Protein AF-A0A645GQC1-F1 (afdb_monomer_lite)

Structure (mmCIF, N/CA/C/O backbone):
data_AF-A0A645GQC1-F1
#
_entry.id   AF-A0A645GQC1-F1
#
loop_
_atom_site.group_PDB
_atom_site.id
_atom_site.type_symbol
_atom_site.label_atom_id
_atom_site.label_alt_id
_atom_site.label_comp_id
_atom_site.label_asym_id
_atom_site.label_entity_id
_atom_site.label_seq_id
_atom_site.pdbx_PDB_ins_code
_atom_site.Cartn_x
_atom_site.Cartn_y
_atom_site.Cartn_z
_atom_site.occupancy
_atom_site.B_iso_or_equiv
_atom_site.auth_seq_id
_atom_site.auth_comp_id
_atom_site.auth_asym_id
_atom_site.auth_atom_id
_atom_site.pdbx_PDB_model_num
ATOM 1 N N . MET A 1 1 ? 7.775 -20.856 -5.029 1.00 42.12 1 MET A N 1
ATOM 2 C CA . MET A 1 1 ? 8.587 -20.726 -3.800 1.00 42.12 1 MET A CA 1
ATOM 3 C C . MET A 1 1 ? 7.587 -20.606 -2.648 1.00 42.12 1 MET A C 1
ATOM 5 O O . MET A 1 1 ? 6.506 -21.173 -2.801 1.00 42.12 1 MET A O 1
ATOM 9 N N . ALA A 1 2 ? 7.884 -19.938 -1.532 1.00 45.09 2 ALA A N 1
ATOM 10 C CA . ALA A 1 2 ? 6.847 -19.067 -0.976 1.00 45.09 2 ALA A CA 1
ATOM 11 C C . ALA A 1 2 ? 6.805 -17.830 -1.886 1.00 45.09 2 ALA A C 1
ATOM 13 O O . ALA A 1 2 ? 7.863 -17.428 -2.369 1.00 45.09 2 ALA A O 1
ATOM 14 N N . ASN A 1 3 ? 5.614 -17.321 -2.177 1.00 62.88 3 ASN A N 1
ATOM 15 C CA . ASN A 1 3 ? 5.448 -16.011 -2.795 1.00 62.88 3 ASN A CA 1
ATOM 16 C C . ASN A 1 3 ? 5.068 -15.090 -1.630 1.00 62.88 3 ASN A C 1
ATOM 18 O O . ASN A 1 3 ? 4.099 -15.382 -0.915 1.00 62.88 3 ASN A O 1
ATOM 22 N N . ASP A 1 4 ? 5.850 -14.045 -1.388 1.00 83.50 4 ASP A N 1
ATOM 23 C CA . ASP A 1 4 ? 5.697 -13.167 -0.225 1.00 83.50 4 ASP A CA 1
ATOM 24 C C . ASP A 1 4 ? 4.357 -12.414 -0.290 1.00 83.50 4 ASP A C 1
ATOM 26 O O . ASP A 1 4 ? 3.677 -12.232 0.728 1.00 83.50 4 ASP A O 1
ATOM 30 N N . LEU A 1 5 ? 3.901 -12.089 -1.507 1.00 93.81 5 LEU A N 1
ATOM 31 C CA . LEU A 1 5 ? 2.576 -11.521 -1.744 1.00 93.81 5 LEU A CA 1
ATOM 32 C C . LEU A 1 5 ? 1.445 -12.501 -1.386 1.00 93.81 5 LEU A C 1
ATOM 34 O O . LEU A 1 5 ? 0.500 -12.112 -0.696 1.00 93.81 5 LEU A O 1
ATOM 3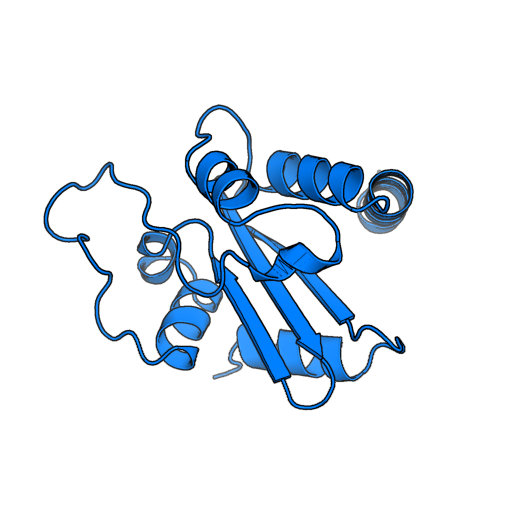8 N N . ASP A 1 6 ? 1.523 -13.773 -1.799 1.00 93.44 6 ASP A N 1
ATOM 39 C CA . ASP A 1 6 ? 0.499 -14.770 -1.442 1.00 93.44 6 ASP A CA 1
ATOM 40 C C . ASP A 1 6 ? 0.448 -14.998 0.071 1.00 93.44 6 ASP A C 1
ATOM 42 O O . ASP A 1 6 ? -0.642 -15.141 0.634 1.00 93.44 6 ASP A O 1
ATOM 46 N N . GLU A 1 7 ? 1.595 -15.052 0.755 1.00 92.50 7 GLU A N 1
ATOM 47 C CA . GLU A 1 7 ? 1.615 -15.227 2.207 1.00 92.50 7 GLU A CA 1
ATOM 48 C C . GLU A 1 7 ? 0.991 -14.019 2.920 1.00 92.50 7 GLU A C 1
ATOM 50 O O . GLU A 1 7 ? 0.114 -14.202 3.773 1.00 92.50 7 GLU A O 1
ATOM 55 N N . MET A 1 8 ? 1.337 -12.794 2.514 1.00 93.50 8 MET A N 1
ATOM 56 C CA . MET A 1 8 ? 0.705 -11.577 3.024 1.00 93.50 8 MET A CA 1
ATOM 57 C C . MET A 1 8 ? -0.807 -11.561 2.770 1.00 93.50 8 MET A C 1
ATOM 59 O O . MET A 1 8 ? -1.581 -11.363 3.710 1.00 93.50 8 MET A O 1
ATOM 63 N N . ILE A 1 9 ? -1.262 -11.814 1.539 1.00 95.25 9 ILE A N 1
ATOM 64 C CA . ILE A 1 9 ? -2.693 -11.873 1.209 1.00 95.25 9 ILE A CA 1
ATOM 65 C C . ILE A 1 9 ? -3.391 -12.914 2.096 1.00 95.25 9 ILE A C 1
ATOM 67 O O . ILE A 1 9 ? -4.476 -12.663 2.626 1.00 95.25 9 ILE A O 1
ATOM 71 N N . ASN A 1 10 ? -2.780 -14.084 2.297 1.00 93.81 10 ASN 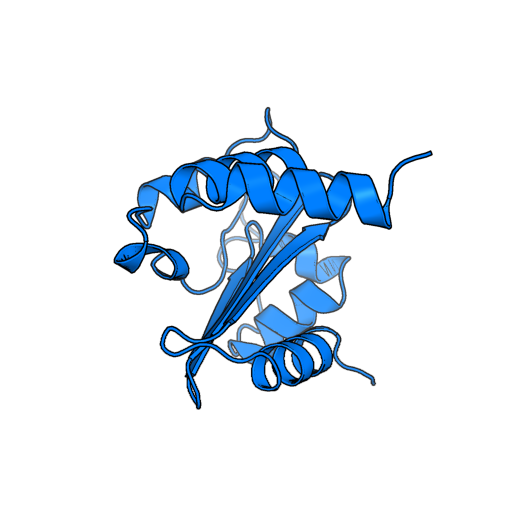A N 1
ATOM 72 C CA . ASN A 1 10 ? -3.345 -15.146 3.126 1.00 93.81 10 ASN A CA 1
ATOM 73 C C . ASN A 1 10 ? -3.294 -14.853 4.635 1.00 93.81 10 ASN A C 1
ATOM 75 O O . ASN A 1 10 ? -4.088 -15.449 5.368 1.00 93.81 10 ASN A O 1
ATOM 79 N N . HIS A 1 11 ? -2.446 -13.934 5.100 1.00 93.75 11 HIS A N 1
ATOM 80 C CA . HIS A 1 11 ? -2.523 -13.357 6.443 1.00 93.75 11 HIS A CA 1
ATOM 81 C C . HIS A 1 11 ? -3.637 -12.309 6.549 1.00 93.75 11 HIS A C 1
ATOM 83 O O . HIS A 1 11 ? -4.494 -12.435 7.425 1.00 93.75 11 HIS A O 1
ATOM 89 N N . LEU A 1 12 ? -3.718 -11.355 5.617 1.00 95.06 12 LEU A N 1
ATOM 90 C CA . LEU A 1 12 ? -4.769 -10.330 5.584 1.00 95.06 12 LEU A CA 1
ATOM 91 C C . LEU A 1 12 ? -6.180 -10.943 5.500 1.00 95.06 12 LEU A C 1
ATOM 93 O O . LEU A 1 12 ? -7.080 -10.505 6.213 1.00 95.06 12 LEU A O 1
ATOM 97 N N . ARG A 1 13 ? -6.364 -12.033 4.736 1.00 93.25 13 ARG A N 1
ATOM 98 C CA . ARG A 1 13 ? -7.616 -12.827 4.677 1.00 93.25 13 ARG A CA 1
ATOM 99 C C . ARG A 1 13 ? -8.088 -13.389 6.028 1.00 93.25 13 ARG A C 1
ATOM 101 O O . ARG A 1 13 ? -9.242 -13.802 6.124 1.00 93.25 13 ARG A O 1
ATOM 108 N N . ARG A 1 14 ? -7.220 -13.473 7.045 1.00 92.12 14 ARG A N 1
ATOM 109 C CA . ARG A 1 14 ? -7.542 -14.016 8.382 1.00 92.12 14 ARG A CA 1
ATOM 110 C C . ARG A 1 14 ? -7.917 -12.931 9.395 1.00 92.12 14 ARG A C 1
ATOM 112 O O . ARG A 1 14 ? -8.423 -13.272 10.463 1.00 92.12 14 ARG A O 1
ATOM 119 N N . LEU A 1 15 ? -7.664 -11.657 9.091 1.00 91.50 15 LEU A N 1
ATOM 120 C CA . LEU A 1 15 ? -7.955 -10.545 9.994 1.00 91.50 15 LEU A CA 1
ATOM 121 C C . LEU A 1 15 ? -9.453 -10.173 9.940 1.00 91.50 15 LEU A C 1
ATOM 123 O O . LEU A 1 15 ? -10.035 -10.124 8.855 1.00 91.50 15 LEU A O 1
ATOM 127 N N . PRO A 1 16 ? -10.108 -9.914 11.087 1.00 80.75 16 PRO A N 1
ATOM 128 C CA . PRO A 1 16 ? -11.523 -9.555 11.119 1.00 80.75 16 PRO A CA 1
ATOM 129 C C . PRO A 1 16 ? -11.745 -8.075 10.766 1.00 80.75 16 PRO A C 1
ATOM 131 O O . PRO A 1 16 ? -11.216 -7.190 11.433 1.00 80.75 16 PRO A O 1
ATOM 134 N N . GLY A 1 17 ? -12.603 -7.795 9.781 1.00 77.44 17 GLY A N 1
ATOM 135 C CA . GLY A 1 17 ? -13.032 -6.430 9.458 1.00 77.44 17 GLY A CA 1
ATOM 136 C C . GLY A 1 17 ? -14.119 -6.380 8.382 1.00 77.44 17 GLY A C 1
ATOM 137 O O . GLY A 1 17 ? -14.003 -7.036 7.350 1.00 77.44 17 GLY A O 1
ATOM 138 N N . GLU A 1 18 ? -15.178 -5.590 8.594 1.00 74.88 18 GLU A N 1
ATOM 139 C CA . GLU A 1 18 ? -16.267 -5.434 7.606 1.00 74.88 18 GLU A CA 1
ATOM 140 C C . GLU A 1 18 ? -15.816 -4.673 6.346 1.00 74.88 18 GLU A C 1
ATOM 142 O O . GLU A 1 18 ? -16.313 -4.933 5.253 1.00 74.88 18 GLU A O 1
ATOM 147 N N . ALA A 1 19 ? -14.826 -3.782 6.477 1.00 80.31 19 ALA A N 1
ATOM 148 C CA . ALA A 1 19 ? -14.189 -3.068 5.366 1.00 80.31 19 ALA A CA 1
ATOM 149 C C . ALA A 1 19 ? -13.027 -3.852 4.708 1.00 80.31 19 ALA A C 1
ATOM 151 O O . ALA A 1 19 ? -12.327 -3.309 3.847 1.00 80.31 19 ALA A O 1
ATOM 152 N N . GLY A 1 20 ? -12.818 -5.111 5.111 1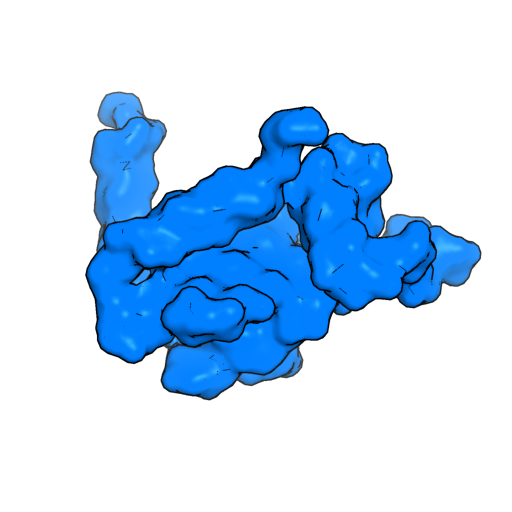.00 89.56 20 GLY A N 1
ATOM 153 C CA . GLY A 1 20 ? -11.631 -5.896 4.780 1.00 89.56 20 GLY A CA 1
ATOM 15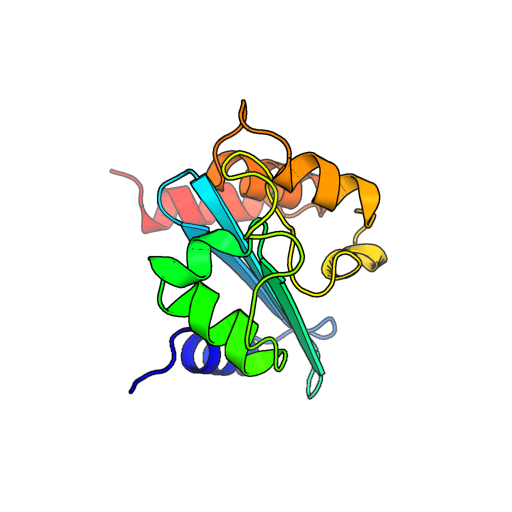4 C C . GLY A 1 20 ? -10.438 -5.600 5.694 1.00 89.56 20 GLY A C 1
ATOM 155 O O . GLY A 1 20 ? -10.592 -5.017 6.767 1.00 89.56 20 GLY A O 1
ATOM 156 N N . ALA A 1 21 ? -9.251 -6.003 5.245 1.00 94.31 21 ALA A N 1
ATOM 157 C CA . ALA A 1 21 ? -7.970 -5.776 5.912 1.00 94.31 21 ALA A CA 1
ATOM 158 C C . ALA A 1 21 ? -6.955 -5.134 4.951 1.00 94.31 21 ALA A C 1
ATOM 160 O O . ALA A 1 21 ? -7.121 -5.202 3.731 1.00 94.31 21 ALA A O 1
ATOM 161 N N . MET A 1 22 ? -5.906 -4.520 5.498 1.00 93.88 22 MET A N 1
ATOM 162 C CA . MET A 1 22 ? -4.857 -3.833 4.743 1.00 93.88 22 MET A CA 1
ATOM 163 C C . MET A 1 22 ? -3.487 -4.134 5.351 1.00 93.88 22 MET A C 1
ATOM 165 O O . MET A 1 22 ? -3.352 -4.147 6.573 1.00 93.88 22 MET A O 1
ATOM 169 N N . GLY A 1 23 ? -2.500 -4.376 4.495 1.00 94.62 23 GLY A N 1
ATOM 170 C CA . GLY A 1 23 ? -1.079 -4.368 4.815 1.00 94.62 23 GLY A CA 1
ATOM 171 C C . GLY A 1 23 ? -0.410 -3.162 4.159 1.00 94.62 23 GLY A C 1
ATOM 172 O O . GLY A 1 23 ? -0.812 -2.742 3.073 1.00 94.62 23 GLY A O 1
ATOM 173 N N . MET A 1 24 ? 0.594 -2.621 4.836 1.00 95.50 24 MET A N 1
ATOM 174 C CA . MET A 1 24 ? 1.473 -1.547 4.379 1.00 95.50 24 MET A CA 1
ATOM 175 C C . MET A 1 24 ? 2.907 -2.004 4.658 1.00 95.50 24 MET A C 1
ATOM 177 O O . MET A 1 24 ? 3.161 -2.507 5.754 1.00 95.50 24 MET A O 1
ATOM 181 N N . LEU A 1 25 ? 3.816 -1.877 3.692 1.00 95.56 25 LEU A N 1
ATOM 182 C CA . LEU A 1 25 ? 5.204 -2.339 3.815 1.00 95.56 25 LEU A CA 1
ATOM 183 C C . LEU A 1 25 ? 6.151 -1.293 3.238 1.00 95.56 25 LEU A C 1
ATOM 185 O O . LEU A 1 25 ? 5.977 -0.897 2.089 1.00 95.56 25 LEU A O 1
ATOM 189 N N . SER A 1 26 ? 7.147 -0.886 4.023 1.00 95.56 26 SER A N 1
ATOM 190 C CA . SER A 1 26 ? 8.331 -0.181 3.529 1.00 95.56 26 SER A CA 1
ATOM 191 C C . SER A 1 26 ? 9.389 -1.216 3.147 1.00 95.56 26 SER A C 1
ATOM 193 O O . SER A 1 26 ? 9.592 -2.202 3.862 1.00 95.56 26 SER A O 1
ATOM 195 N N . LEU A 1 27 ? 10.047 -0.991 2.016 1.00 94.06 27 LEU A N 1
ATOM 196 C CA . LEU A 1 27 ? 11.202 -1.727 1.530 1.00 94.06 27 LEU A CA 1
ATOM 197 C C . LEU A 1 27 ? 12.386 -0.754 1.552 1.00 94.06 27 LEU A C 1
ATOM 199 O O . LEU A 1 27 ? 12.351 0.267 0.866 1.00 94.06 27 LEU A O 1
ATOM 203 N N . VAL A 1 28 ? 13.394 -1.065 2.379 1.00 92.50 28 VAL A N 1
ATOM 204 C CA . VAL A 1 28 ? 14.681 -0.339 2.508 1.00 92.50 28 VAL A CA 1
ATOM 205 C C . VAL A 1 28 ? 14.590 1.194 2.580 1.00 92.50 28 VAL A C 1
ATOM 207 O O . VAL A 1 28 ? 15.485 1.879 2.114 1.00 92.50 28 VAL A O 1
ATOM 210 N N . GLU A 1 29 ? 13.534 1.743 3.192 1.00 94.69 29 GLU A N 1
ATOM 211 C CA . GLU A 1 29 ? 13.315 3.201 3.312 1.00 94.69 29 GLU A CA 1
ATOM 212 C C . GLU A 1 29 ? 13.089 3.915 1.950 1.00 94.69 29 GLU A C 1
ATOM 214 O O . GLU A 1 29 ? 12.833 5.114 1.929 1.00 94.69 29 GLU A O 1
ATOM 219 N N . GLU A 1 30 ? 13.040 3.177 0.829 1.00 93.44 30 GLU A N 1
ATOM 220 C CA . GLU A 1 30 ? 12.956 3.699 -0.551 1.00 93.44 30 GLU A CA 1
ATOM 221 C C . GLU A 1 30 ? 11.593 3.435 -1.220 1.00 93.44 30 GLU A C 1
ATOM 223 O O . GLU A 1 30 ? 10.979 4.349 -1.759 1.00 93.44 30 GLU A O 1
ATOM 228 N N . VAL A 1 31 ? 11.055 2.209 -1.138 1.00 95.25 31 VAL A N 1
ATOM 229 C CA . VAL A 1 31 ? 9.834 1.802 -1.876 1.00 95.25 31 VAL A CA 1
ATOM 230 C C . VAL A 1 31 ? 8.728 1.368 -0.916 1.00 95.25 31 VAL A C 1
ATOM 232 O O . VAL A 1 31 ? 9.001 0.645 0.040 1.00 95.25 31 VAL A O 1
ATOM 235 N N . PHE A 1 32 ? 7.467 1.754 -1.156 1.00 97.56 32 PHE A N 1
ATOM 236 C CA . PHE A 1 32 ? 6.325 1.267 -0.368 1.00 97.56 32 PHE A CA 1
ATOM 237 C C . PHE A 1 32 ? 5.325 0.423 -1.164 1.00 97.56 32 PHE A C 1
ATOM 239 O O . PHE A 1 32 ? 5.075 0.618 -2.352 1.00 97.56 32 PHE A O 1
ATOM 246 N N . VAL A 1 33 ? 4.700 -0.513 -0.452 1.00 98.06 33 VAL A N 1
ATOM 247 C CA . VAL A 1 33 ? 3.638 -1.393 -0.946 1.00 98.06 33 VAL A CA 1
ATOM 248 C C . VAL A 1 33 ? 2.400 -1.249 -0.063 1.00 98.06 33 VAL A C 1
ATOM 250 O O . VAL A 1 33 ? 2.492 -1.236 1.166 1.00 98.06 33 VAL A O 1
ATOM 253 N N . ILE A 1 34 ? 1.221 -1.209 -0.686 1.00 98.00 34 ILE A N 1
ATOM 254 C CA . ILE A 1 34 ? -0.084 -1.289 -0.021 1.00 98.00 34 ILE A CA 1
ATOM 255 C C . ILE A 1 34 ? -0.852 -2.468 -0.613 1.00 98.00 34 ILE A C 1
ATOM 257 O O . ILE A 1 34 ? -1.087 -2.521 -1.818 1.00 98.00 34 ILE A O 1
ATOM 261 N N . VAL A 1 35 ? -1.304 -3.400 0.227 1.00 97.75 35 VAL A N 1
ATOM 262 C CA . VAL A 1 35 ? -2.151 -4.524 -0.204 1.00 97.75 35 VAL A CA 1
ATOM 263 C C . VAL A 1 35 ? -3.426 -4.556 0.615 1.00 97.75 35 VAL A C 1
ATOM 265 O O . VAL A 1 35 ? -3.392 -4.581 1.844 1.00 97.75 35 VAL A O 1
ATOM 268 N N . ARG A 1 36 ? -4.578 -4.572 -0.057 1.00 96.19 36 ARG A N 1
ATOM 269 C CA . ARG A 1 36 ? -5.895 -4.494 0.583 1.00 96.19 36 ARG A CA 1
ATOM 270 C C . ARG A 1 36 ? -6.776 -5.659 0.164 1.00 96.19 36 ARG A C 1
ATOM 272 O O . ARG A 1 36 ? -7.003 -5.890 -1.020 1.00 96.19 36 ARG A O 1
ATOM 279 N N . VAL A 1 37 ? -7.311 -6.381 1.145 1.00 96.69 37 VAL A N 1
ATOM 280 C CA . VAL A 1 37 ? -8.114 -7.589 0.926 1.00 96.69 37 VAL A CA 1
ATOM 281 C C . VAL A 1 37 ? -9.546 -7.370 1.403 1.00 96.69 37 VAL A C 1
ATOM 283 O O . VAL A 1 37 ? -9.810 -7.212 2.594 1.00 96.69 37 VAL A O 1
ATOM 286 N N . ARG A 1 38 ? -10.486 -7.392 0.456 1.00 92.56 38 ARG A N 1
ATOM 287 C CA . ARG A 1 38 ? -11.926 -7.147 0.625 1.00 92.56 38 ARG A CA 1
ATOM 288 C C . ARG A 1 38 ? -12.711 -8.419 0.275 1.00 92.56 38 ARG A C 1
ATOM 290 O O . ARG A 1 38 ? -13.315 -8.546 -0.791 1.00 92.56 38 ARG A O 1
ATOM 297 N N . GLY A 1 39 ? -12.668 -9.402 1.176 1.00 88.00 39 GLY A N 1
ATOM 298 C CA . GLY A 1 39 ? -13.290 -10.717 0.983 1.00 88.00 39 GLY A CA 1
ATOM 299 C C . GLY A 1 39 ? -12.590 -11.524 -0.114 1.00 88.00 39 GLY A C 1
ATOM 300 O O . GLY A 1 39 ? -11.547 -12.123 0.131 1.00 88.00 39 GLY A O 1
ATOM 301 N N . ALA A 1 40 ? -13.171 -11.545 -1.316 1.00 89.12 40 ALA A N 1
ATOM 302 C CA . ALA A 1 40 ? -12.562 -12.166 -2.496 1.00 89.12 40 ALA A CA 1
ATOM 303 C C . ALA A 1 40 ? -11.690 -11.195 -3.315 1.00 89.12 40 ALA A C 1
ATOM 305 O O . ALA A 1 40 ? -10.838 -11.648 -4.074 1.00 89.12 40 ALA A O 1
ATOM 306 N N . ILE A 1 41 ? -11.901 -9.882 -3.172 1.00 93.62 41 ILE A N 1
ATOM 307 C CA . ILE A 1 41 ? -11.147 -8.852 -3.894 1.00 93.62 41 ILE A CA 1
ATOM 308 C C . ILE A 1 41 ? -9.789 -8.660 -3.211 1.00 93.62 41 ILE A C 1
ATOM 310 O O . ILE A 1 41 ? -9.725 -8.554 -1.985 1.00 93.62 41 ILE A O 1
ATOM 314 N N . VAL A 1 42 ? -8.724 -8.578 -4.005 1.00 96.62 42 VAL A N 1
ATOM 315 C CA . VAL A 1 42 ? -7.387 -8.159 -3.571 1.00 96.62 42 VAL A CA 1
ATOM 316 C C . VAL A 1 42 ? -6.940 -7.020 -4.482 1.00 96.62 42 VAL A C 1
ATOM 318 O O . VAL A 1 42 ? -6.917 -7.182 -5.701 1.00 96.62 42 VAL A O 1
ATOM 321 N N . GLN A 1 43 ? -6.616 -5.881 -3.880 1.00 97.69 43 GLN A N 1
ATOM 322 C CA . GLN A 1 43 ? -6.037 -4.707 -4.532 1.00 97.69 43 GLN A CA 1
ATOM 323 C C . GLN A 1 43 ? -4.588 -4.569 -4.062 1.00 97.69 43 GLN A C 1
ATOM 325 O O . GLN A 1 43 ? -4.291 -4.866 -2.900 1.00 97.69 43 GLN A O 1
ATOM 330 N N . VAL A 1 44 ? -3.709 -4.122 -4.953 1.00 98.25 44 VAL A N 1
ATOM 331 C CA . VAL A 1 44 ? -2.286 -3.893 -4.683 1.00 98.25 44 VAL A CA 1
ATOM 332 C C . VAL A 1 44 ? -1.880 -2.543 -5.268 1.00 98.25 44 VAL A C 1
ATOM 334 O O . VAL A 1 44 ? -2.371 -2.164 -6.330 1.00 98.25 44 VAL A O 1
ATOM 337 N N . PHE A 1 45 ? -0.993 -1.840 -4.578 1.00 98.44 45 PHE A N 1
ATOM 338 C CA . PHE A 1 45 ? -0.268 -0.674 -5.070 1.00 98.44 45 PHE A CA 1
ATOM 339 C C . PHE A 1 45 ? 1.197 -0.827 -4.659 1.00 98.44 45 PHE A C 1
ATOM 341 O O . PHE A 1 45 ? 1.483 -1.214 -3.523 1.00 98.44 45 PHE A O 1
ATOM 348 N N . LEU A 1 46 ? 2.100 -0.539 -5.584 1.00 97.88 46 LEU A N 1
ATOM 349 C CA . LEU A 1 46 ? 3.549 -0.543 -5.436 1.00 97.88 46 LEU A CA 1
ATOM 350 C C . LEU A 1 46 ? 4.027 0.835 -5.905 1.00 97.88 46 LEU A C 1
ATOM 352 O O . LEU A 1 46 ? 3.683 1.234 -7.016 1.00 97.88 46 LEU A O 1
ATOM 356 N N . SER A 1 47 ? 4.758 1.569 -5.060 1.00 97.31 47 SER A N 1
ATOM 357 C CA . SER A 1 47 ? 5.140 2.957 -5.358 1.00 97.31 47 SER A CA 1
ATOM 358 C C . SER A 1 47 ? 6.052 3.072 -6.577 1.00 97.31 47 SER A C 1
ATOM 360 O O . SER A 1 47 ? 5.933 4.038 -7.316 1.00 97.31 47 SER A O 1
ATOM 362 N N . ASP A 1 48 ? 6.899 2.071 -6.818 1.00 95.31 48 ASP A N 1
ATOM 363 C CA . ASP A 1 48 ? 7.755 2.007 -7.998 1.00 95.31 48 ASP A CA 1
ATOM 364 C C . ASP A 1 48 ? 7.891 0.570 -8.525 1.00 95.31 48 ASP A C 1
ATOM 366 O O . ASP A 1 48 ? 8.242 -0.355 -7.786 1.00 95.31 48 ASP A O 1
ATOM 370 N N . GLY A 1 49 ? 7.613 0.382 -9.814 1.00 94.50 49 GLY A N 1
ATOM 371 C CA . GLY A 1 49 ? 7.774 -0.874 -10.534 1.00 94.50 49 GLY A CA 1
ATOM 372 C C . GLY A 1 49 ? 9.225 -1.346 -10.641 1.00 94.50 49 GLY A C 1
ATOM 373 O O . GLY A 1 49 ? 9.440 -2.561 -10.631 1.00 94.50 49 GLY A O 1
ATOM 374 N N . ALA A 1 50 ? 10.211 -0.437 -10.681 1.00 91.88 50 ALA A N 1
ATOM 375 C CA . ALA A 1 50 ? 11.634 -0.794 -10.805 1.00 91.88 50 ALA A CA 1
ATOM 376 C C . ALA A 1 50 ? 12.116 -1.697 -9.655 1.00 91.88 50 ALA A C 1
ATOM 378 O O . ALA A 1 50 ? 12.928 -2.605 -9.852 1.00 91.88 50 ALA A O 1
ATOM 379 N N . ALA A 1 51 ? 11.502 -1.556 -8.476 1.00 92.81 51 ALA A N 1
ATOM 380 C CA . ALA A 1 51 ? 11.716 -2.407 -7.309 1.00 92.81 51 ALA A CA 1
ATOM 381 C C . ALA A 1 51 ? 11.595 -3.918 -7.594 1.00 92.81 51 ALA A C 1
ATOM 383 O O . ALA A 1 51 ? 12.158 -4.728 -6.858 1.00 92.81 51 ALA A O 1
ATOM 384 N N . ALA A 1 52 ? 10.872 -4.326 -8.642 1.00 93.44 52 ALA A N 1
ATOM 385 C CA . ALA A 1 52 ? 10.701 -5.725 -9.024 1.00 93.44 52 ALA A CA 1
ATOM 386 C C . ALA A 1 52 ? 11.995 -6.422 -9.488 1.00 93.44 52 ALA A C 1
ATOM 388 O O . ALA A 1 52 ? 12.031 -7.658 -9.528 1.00 93.44 52 ALA A O 1
ATOM 389 N N . ASP A 1 53 ? 13.041 -5.681 -9.862 1.00 91.12 53 ASP A N 1
ATOM 390 C CA . ASP A 1 53 ? 14.352 -6.241 -10.229 1.00 91.12 53 ASP A CA 1
ATOM 391 C C . ASP A 1 53 ? 15.172 -6.680 -8.999 1.00 91.12 53 ASP A C 1
ATOM 393 O O . ASP A 1 53 ? 15.959 -7.626 -9.094 1.00 91.12 53 ASP A O 1
ATOM 397 N N . GLU A 1 54 ? 14.929 -6.080 -7.827 1.00 90.69 54 GLU A N 1
ATOM 398 C CA . GLU A 1 54 ? 15.644 -6.384 -6.576 1.00 90.69 54 GLU A CA 1
ATOM 399 C C . GLU A 1 54 ? 14.783 -7.104 -5.522 1.00 90.69 54 GLU A C 1
ATOM 401 O O . GLU A 1 54 ? 15.278 -7.980 -4.805 1.00 90.69 54 GLU A O 1
ATOM 406 N N . TRP A 1 55 ? 13.487 -6.788 -5.436 1.00 93.00 55 TRP A N 1
ATOM 407 C CA . TRP A 1 55 ? 12.608 -7.205 -4.341 1.00 93.00 55 TRP A CA 1
ATOM 408 C C . TRP A 1 55 ? 11.594 -8.274 -4.785 1.00 93.00 55 TRP A C 1
ATOM 410 O O . TRP A 1 55 ? 10.683 -7.974 -5.563 1.00 93.00 55 TRP A O 1
ATOM 420 N N . PRO A 1 56 ? 11.663 -9.517 -4.255 1.00 92.56 56 PRO A N 1
ATOM 421 C CA . PRO A 1 56 ? 10.764 -10.607 -4.651 1.00 92.56 56 PRO A CA 1
ATOM 422 C C . PRO A 1 56 ? 9.276 -10.273 -4.517 1.00 92.56 56 PRO A C 1
ATOM 424 O O . PRO A 1 56 ? 8.493 -10.606 -5.399 1.00 92.56 56 PRO A O 1
ATOM 427 N N . ILE A 1 57 ? 8.891 -9.544 -3.465 1.00 93.56 57 ILE A N 1
ATOM 428 C CA . ILE A 1 57 ? 7.507 -9.103 -3.248 1.00 93.56 57 ILE A CA 1
ATOM 429 C C . ILE A 1 57 ? 7.018 -8.093 -4.301 1.00 93.56 57 ILE A C 1
ATOM 431 O O . ILE A 1 57 ? 5.833 -8.081 -4.624 1.00 93.56 57 ILE A O 1
ATOM 435 N N . ALA A 1 58 ? 7.908 -7.271 -4.867 1.00 94.88 58 ALA A N 1
ATOM 436 C CA . ALA A 1 58 ? 7.568 -6.368 -5.964 1.00 94.88 58 ALA A CA 1
ATOM 437 C C . ALA A 1 58 ? 7.433 -7.144 -7.286 1.00 94.88 58 ALA A C 1
ATOM 439 O O . ALA A 1 58 ? 6.485 -6.910 -8.034 1.00 94.88 58 ALA A O 1
ATOM 440 N N . ARG A 1 59 ? 8.286 -8.153 -7.528 1.00 95.00 59 ARG A N 1
ATOM 441 C CA . ARG A 1 59 ? 8.104 -9.076 -8.663 1.00 95.00 59 ARG A CA 1
ATOM 442 C C . ARG A 1 59 ? 6.793 -9.856 -8.564 1.00 95.00 59 ARG A C 1
ATOM 444 O O . ARG A 1 59 ? 6.057 -9.901 -9.542 1.00 95.00 59 ARG A O 1
ATOM 451 N N . ASP A 1 60 ? 6.457 -10.382 -7.386 1.00 96.12 60 ASP A N 1
ATOM 452 C CA . ASP A 1 60 ? 5.172 -11.046 -7.133 1.00 96.12 60 ASP A CA 1
ATOM 453 C C . ASP A 1 60 ? 3.968 -10.131 -7.457 1.00 96.12 60 ASP A C 1
ATOM 455 O O . ASP A 1 60 ? 2.925 -10.623 -7.885 1.00 96.12 60 ASP A O 1
ATOM 459 N N . ILE A 1 61 ? 4.083 -8.809 -7.251 1.00 96.62 61 ILE A N 1
ATOM 460 C CA . ILE A 1 61 ? 3.032 -7.828 -7.584 1.00 96.62 61 ILE A CA 1
ATOM 461 C C . ILE A 1 61 ? 2.876 -7.672 -9.101 1.00 96.62 61 ILE A C 1
ATOM 463 O O . ILE A 1 61 ? 1.743 -7.676 -9.587 1.00 96.62 61 ILE A O 1
ATOM 467 N N . LEU A 1 62 ? 3.979 -7.588 -9.850 1.00 96.00 62 LEU A N 1
ATOM 468 C CA . LEU A 1 62 ? 3.954 -7.571 -11.317 1.00 96.00 62 LEU A CA 1
ATOM 469 C C . LEU A 1 62 ? 3.361 -8.878 -11.876 1.00 96.00 62 LEU A C 1
ATOM 471 O O . LEU A 1 62 ? 2.414 -8.830 -12.663 1.00 96.00 62 LEU A O 1
ATOM 475 N N . ASP A 1 63 ? 3.824 -10.034 -11.389 1.00 95.62 63 ASP A N 1
ATOM 476 C CA . ASP A 1 63 ? 3.301 -11.361 -11.745 1.00 95.62 63 ASP A CA 1
ATOM 477 C C . ASP A 1 63 ? 1.793 -11.489 -11.428 1.00 95.62 63 ASP A C 1
ATOM 479 O O . ASP A 1 63 ? 1.024 -12.023 -12.230 1.00 95.62 63 ASP A O 1
ATOM 483 N N . TYR A 1 64 ? 1.339 -10.969 -10.279 1.00 96.19 64 TYR A N 1
ATOM 484 C CA . TYR A 1 64 ? -0.074 -10.963 -9.873 1.00 96.19 64 TYR A CA 1
ATOM 485 C C . TYR A 1 64 ? -0.956 -10.076 -10.767 1.00 96.19 64 TYR A C 1
ATOM 487 O O . TYR A 1 64 ? -2.112 -10.421 -11.030 1.00 96.19 64 TYR A O 1
ATOM 495 N N . LEU A 1 65 ? -0.424 -8.946 -11.241 1.00 96.50 65 LEU A N 1
ATOM 496 C CA . LEU A 1 65 ? -1.112 -8.035 -12.159 1.00 96.50 65 LEU A CA 1
ATOM 497 C C . LEU A 1 65 ? -1.031 -8.483 -13.630 1.00 96.50 65 LEU A C 1
ATOM 499 O O . LEU A 1 65 ? -1.821 -8.009 -14.448 1.00 96.50 65 LEU A O 1
ATOM 503 N N . GLY A 1 66 ? -0.127 -9.410 -13.965 1.00 95.94 66 GLY A N 1
ATOM 504 C CA . GLY A 1 66 ? 0.135 -9.847 -15.338 1.00 95.94 66 GLY A CA 1
ATOM 505 C C . GLY A 1 66 ? 0.964 -8.838 -16.137 1.00 95.94 66 GLY A C 1
ATOM 506 O O . GLY A 1 66 ? 0.669 -8.597 -17.307 1.00 95.94 66 GLY A O 1
ATOM 507 N N . ILE A 1 67 ? 1.952 -8.219 -15.486 1.00 94.62 67 ILE A N 1
ATOM 508 C CA . ILE A 1 67 ? 2.860 -7.218 -16.055 1.00 94.62 67 ILE A CA 1
ATOM 509 C C . ILE A 1 67 ? 4.232 -7.877 -16.252 1.00 94.62 67 ILE A C 1
ATOM 511 O O . ILE A 1 67 ? 5.011 -7.982 -15.309 1.00 94.62 67 ILE A O 1
ATOM 515 N N . ASP A 1 68 ? 4.519 -8.342 -17.472 1.00 89.06 68 ASP A N 1
ATOM 516 C CA . ASP A 1 68 ? 5.808 -8.973 -17.808 1.00 89.06 68 ASP A CA 1
ATOM 517 C C . ASP A 1 68 ? 6.976 -7.955 -17.849 1.00 89.06 68 ASP A C 1
ATOM 519 O O . ASP A 1 68 ? 8.113 -8.297 -17.524 1.00 89.06 68 ASP A O 1
ATOM 523 N N . GLU A 1 69 ? 6.696 -6.705 -18.243 1.00 85.56 69 GLU A N 1
ATOM 524 C CA . GLU A 1 69 ? 7.660 -5.614 -18.466 1.00 85.56 69 GLU A CA 1
ATOM 525 C C . GLU A 1 69 ? 7.096 -4.298 -17.883 1.00 85.56 69 GLU A C 1
ATOM 527 O O . GLU A 1 69 ? 5.897 -4.030 -18.006 1.00 85.56 69 GLU A O 1
ATOM 532 N N . ILE A 1 70 ? 7.936 -3.476 -17.237 1.00 85.06 70 ILE A N 1
ATOM 533 C CA . ILE A 1 70 ? 7.516 -2.210 -16.602 1.00 85.06 70 ILE A CA 1
ATOM 534 C C . ILE A 1 70 ? 7.221 -1.161 -17.694 1.00 85.06 70 ILE A C 1
ATOM 536 O O . ILE A 1 70 ? 8.080 -0.930 -18.549 1.00 85.06 70 ILE A O 1
ATOM 540 N N . PRO A 1 71 ? 6.053 -0.487 -17.692 1.00 77.44 71 PRO A N 1
ATOM 541 C CA . PRO A 1 71 ? 5.780 0.596 -18.636 1.00 77.44 71 PRO A CA 1
ATOM 542 C C . PRO A 1 71 ? 6.800 1.733 -18.484 1.00 77.44 71 PRO A C 1
ATOM 544 O O . PRO A 1 71 ? 6.950 2.261 -17.393 1.00 77.44 71 PRO A O 1
ATOM 547 N N . GLY A 1 72 ? 7.484 2.115 -19.566 1.00 70.56 72 GLY A N 1
ATOM 548 C CA . GLY A 1 72 ? 8.458 3.219 -19.568 1.00 70.56 72 GLY A CA 1
ATOM 549 C C . GLY A 1 72 ? 9.879 2.864 -19.106 1.00 70.56 72 GLY A C 1
ATOM 550 O O . GLY A 1 72 ? 10.791 3.628 -19.391 1.00 70.56 72 GLY A O 1
ATOM 551 N N . GLY A 1 73 ? 10.117 1.690 -18.505 1.00 62.09 73 GLY A N 1
ATOM 552 C CA . GLY A 1 73 ? 11.400 1.325 -17.864 1.00 62.09 73 GLY A CA 1
ATOM 553 C C . GLY A 1 73 ? 12.638 1.146 -18.769 1.00 62.09 73 GLY A C 1
ATOM 554 O O . GLY A 1 73 ? 13.667 0.683 -18.291 1.00 62.09 73 GLY A O 1
ATOM 555 N N . ASP A 1 74 ? 12.541 1.482 -20.058 1.00 62.69 74 ASP A N 1
ATOM 556 C CA . ASP A 1 74 ? 13.655 1.584 -21.024 1.00 62.69 74 ASP A CA 1
ATOM 557 C C . ASP A 1 74 ? 13.935 3.058 -21.433 1.00 62.69 74 ASP A C 1
ATOM 559 O O . ASP A 1 74 ? 14.858 3.318 -22.212 1.00 62.69 74 ASP A O 1
ATOM 563 N N . GLU A 1 75 ? 13.105 4.024 -21.005 1.00 67.19 75 GLU A N 1
ATOM 564 C CA . GLU A 1 75 ? 13.097 5.406 -21.519 1.00 67.19 75 GLU A CA 1
ATOM 565 C C . GLU A 1 75 ? 13.828 6.412 -20.605 1.00 67.19 75 GLU A C 1
ATOM 567 O O . GLU A 1 75 ? 14.520 7.287 -21.136 1.00 67.19 75 GLU A O 1
ATOM 572 N N . ASP A 1 76 ? 13.757 6.255 -19.277 1.00 72.38 76 ASP A N 1
ATOM 573 C CA . ASP A 1 76 ? 14.620 6.932 -18.294 1.00 72.38 76 ASP A CA 1
ATOM 574 C C . ASP A 1 76 ? 14.870 6.014 -17.074 1.00 72.38 76 ASP A C 1
ATOM 576 O O . ASP A 1 76 ? 13.969 5.299 -16.642 1.00 72.38 76 ASP A O 1
ATOM 580 N N . GLU A 1 77 ? 16.095 6.007 -16.534 1.00 67.69 77 GLU A N 1
ATOM 581 C CA . GLU A 1 77 ? 16.466 5.212 -15.341 1.00 67.69 77 GLU A CA 1
ATOM 582 C C . GLU A 1 77 ? 16.094 5.942 -14.030 1.00 67.69 77 GLU A C 1
ATOM 584 O O . GLU A 1 77 ? 16.036 5.310 -12.978 1.00 67.69 77 GLU A O 1
ATOM 589 N N . ASP A 1 78 ? 15.818 7.254 -14.094 1.00 73.25 78 ASP A N 1
ATOM 590 C CA . ASP A 1 78 ? 15.417 8.096 -12.954 1.00 73.25 78 ASP A CA 1
ATOM 591 C C . ASP A 1 78 ? 13.868 8.255 -12.821 1.00 73.25 78 ASP A C 1
ATOM 593 O O . ASP A 1 78 ? 13.397 9.014 -11.968 1.00 73.25 78 ASP A O 1
ATOM 597 N N . GLU A 1 79 ? 13.047 7.591 -13.655 1.00 83.75 79 GLU A N 1
ATOM 598 C CA . GLU A 1 79 ? 11.568 7.693 -13.628 1.00 83.75 79 GLU A CA 1
ATOM 599 C C . GLU A 1 79 ? 10.920 6.642 -12.702 1.00 83.75 79 GLU A C 1
ATOM 601 O O . GLU A 1 79 ? 10.895 5.451 -13.005 1.00 83.75 79 GLU A O 1
ATOM 606 N N . VAL A 1 80 ? 10.324 7.096 -11.591 1.00 88.06 80 VAL A N 1
ATOM 607 C CA . VAL A 1 80 ? 9.473 6.260 -10.722 1.00 88.06 80 VAL A CA 1
ATOM 608 C C . VAL A 1 80 ? 8.158 5.943 -11.431 1.00 88.06 80 VAL A C 1
ATOM 610 O O . VAL A 1 80 ? 7.429 6.852 -11.831 1.00 88.06 80 VAL A O 1
ATOM 613 N N . VAL A 1 81 ? 7.814 4.654 -11.526 1.00 92.50 81 VAL A N 1
ATOM 614 C CA . VAL A 1 81 ? 6.590 4.190 -12.199 1.00 92.50 81 VAL A CA 1
ATOM 615 C C . VAL A 1 81 ? 5.671 3.478 -11.199 1.00 92.50 81 VAL A C 1
ATOM 617 O O . VAL A 1 81 ? 5.864 2.288 -10.944 1.00 92.50 81 VAL A O 1
ATOM 620 N N . PRO A 1 82 ? 4.638 4.142 -10.641 1.00 95.25 82 PRO A N 1
ATOM 621 C CA . PRO A 1 82 ? 3.694 3.499 -9.729 1.00 95.25 82 PRO A CA 1
ATOM 622 C C . PRO A 1 82 ? 2.871 2.394 -10.406 1.00 95.25 82 PRO A C 1
ATOM 624 O O . PRO A 1 82 ? 2.300 2.581 -11.482 1.00 95.25 82 PRO A O 1
ATOM 627 N N . ILE A 1 83 ? 2.763 1.235 -9.751 1.00 96.44 83 ILE A N 1
ATOM 628 C CA . ILE A 1 83 ? 2.126 0.030 -10.301 1.00 96.44 83 ILE A CA 1
ATOM 629 C C . ILE A 1 83 ? 0.919 -0.402 -9.458 1.00 96.44 83 ILE A C 1
ATOM 631 O O . ILE A 1 83 ? 1.009 -0.597 -8.245 1.00 96.44 83 ILE A O 1
ATOM 635 N N . GLY A 1 84 ? -0.212 -0.651 -10.128 1.00 97.31 84 GLY A N 1
ATOM 636 C CA . GLY A 1 84 ? -1.408 -1.256 -9.537 1.00 97.31 84 GLY A CA 1
ATOM 637 C C . GLY A 1 84 ? -2.600 -0.303 -9.458 1.00 97.31 84 GLY A C 1
ATOM 638 O O . GLY A 1 84 ? -3.025 0.254 -10.465 1.00 97.31 84 GLY A O 1
ATOM 639 N N . ASP A 1 85 ? -3.195 -0.193 -8.272 1.00 97.75 85 ASP A N 1
ATOM 640 C CA . ASP A 1 85 ? -4.458 0.506 -8.017 1.00 97.75 85 ASP A CA 1
ATOM 641 C C . ASP A 1 85 ? -4.217 1.765 -7.169 1.00 97.75 85 ASP A C 1
ATOM 643 O O . ASP A 1 85 ? -4.189 1.694 -5.939 1.00 97.75 85 ASP A O 1
ATOM 647 N N . SER A 1 86 ? -4.037 2.931 -7.800 1.00 97.31 86 SER A N 1
ATOM 648 C CA . SER A 1 86 ? -3.856 4.195 -7.067 1.00 97.31 86 SER A CA 1
ATOM 649 C C . SER A 1 86 ? -5.137 4.674 -6.358 1.00 97.31 86 SER A C 1
ATOM 651 O O . SER A 1 86 ? -5.070 5.450 -5.405 1.00 97.31 86 SER A O 1
ATOM 653 N N . GLU A 1 87 ? -6.313 4.127 -6.699 1.00 97.00 87 GLU A N 1
ATOM 654 C CA . GLU A 1 87 ? -7.573 4.368 -5.982 1.00 97.00 87 GLU A CA 1
ATOM 655 C C . GLU A 1 87 ? -7.754 3.469 -4.734 1.00 97.00 87 GLU A C 1
ATOM 657 O O . GLU A 1 87 ? -8.786 3.552 -4.053 1.00 97.00 87 GLU A O 1
ATOM 662 N N . ILE A 1 88 ? -6.767 2.636 -4.367 1.00 96.81 88 ILE A N 1
ATOM 663 C CA . ILE A 1 88 ? -6.840 1.658 -3.260 1.00 96.81 88 ILE A CA 1
ATOM 664 C C . ILE A 1 88 ? -7.225 2.264 -1.896 1.00 96.81 88 ILE A C 1
ATOM 666 O O . ILE A 1 88 ? -7.774 1.552 -1.043 1.00 96.81 88 ILE A O 1
ATOM 670 N N . LEU A 1 89 ? -6.996 3.569 -1.693 1.00 95.81 89 LEU A N 1
ATOM 671 C CA . LEU A 1 89 ? -7.343 4.335 -0.485 1.00 95.81 89 LEU A CA 1
ATOM 672 C C . LEU A 1 89 ? -8.531 5.311 -0.658 1.00 95.81 89 LEU A C 1
ATOM 674 O O . LEU A 1 89 ? -8.885 6.006 0.297 1.00 95.81 89 LEU A O 1
ATOM 678 N N . ARG A 1 90 ? -9.194 5.353 -1.822 1.00 95.88 90 ARG A N 1
ATOM 679 C CA . ARG A 1 90 ? -10.179 6.399 -2.172 1.00 95.88 90 ARG A CA 1
ATOM 680 C C . ARG A 1 90 ? -11.394 6.488 -1.242 1.00 95.88 90 ARG A C 1
ATOM 682 O O . ARG A 1 90 ? -11.915 7.575 -1.004 1.00 95.88 90 ARG A O 1
ATOM 689 N N . ASP A 1 91 ? -11.841 5.372 -0.669 1.00 93.88 91 ASP A N 1
ATOM 690 C CA . ASP A 1 91 ? -12.915 5.335 0.341 1.00 93.88 91 ASP A CA 1
ATOM 691 C C . ASP A 1 91 ? -12.481 5.818 1.735 1.00 93.88 91 ASP A C 1
ATOM 693 O O . ASP A 1 91 ? -13.335 6.088 2.577 1.00 93.88 91 ASP A O 1
ATOM 697 N N . LEU A 1 92 ? -11.172 5.933 1.973 1.00 93.94 92 LEU A N 1
ATOM 698 C CA . LEU A 1 92 ? -10.575 6.477 3.195 1.00 93.94 92 LEU A CA 1
ATOM 699 C C . LEU A 1 92 ? -10.182 7.959 3.044 1.00 93.94 92 LEU A C 1
ATOM 701 O O . LEU A 1 92 ? -9.731 8.565 4.012 1.00 93.94 92 LEU A O 1
ATOM 705 N N . GLY A 1 93 ? -10.397 8.556 1.865 1.00 95.25 93 GLY A N 1
ATOM 706 C CA . GLY A 1 93 ? -10.209 9.990 1.619 1.00 95.25 93 GLY A CA 1
ATOM 707 C C . GLY A 1 93 ? -8.851 10.403 1.045 1.00 95.25 93 GLY A C 1
ATOM 708 O O . GLY A 1 93 ? -8.590 11.600 0.989 1.00 95.25 93 GLY A O 1
ATOM 709 N N . VAL A 1 94 ? -8.019 9.453 0.608 1.00 97.12 94 VAL A N 1
ATOM 710 C CA . VAL A 1 94 ? -6.778 9.710 -0.148 1.00 97.12 94 VAL A CA 1
ATOM 711 C C . VAL A 1 94 ? -7.044 9.389 -1.619 1.00 97.12 94 VAL A C 1
ATOM 713 O O . VAL A 1 94 ? -7.504 8.287 -1.919 1.00 97.12 94 VAL A O 1
ATOM 716 N N . GLY A 1 95 ? -6.830 10.352 -2.518 1.00 97.38 95 GLY A N 1
ATOM 717 C CA . GLY A 1 95 ? -7.005 10.158 -3.958 1.00 97.38 95 GLY A CA 1
ATOM 718 C C . GLY A 1 95 ? -5.845 9.424 -4.634 1.00 97.38 95 GLY A C 1
ATOM 719 O O . GLY A 1 95 ? -4.775 9.261 -4.055 1.00 97.38 95 GLY A O 1
ATOM 720 N N . ASP A 1 96 ? -6.076 9.075 -5.896 1.00 97.25 96 ASP A N 1
ATOM 721 C CA . ASP A 1 96 ? -5.081 8.691 -6.904 1.00 97.25 96 ASP A CA 1
ATOM 722 C C . ASP A 1 96 ? -3.885 9.660 -6.896 1.00 97.25 96 ASP A C 1
ATOM 724 O O . ASP A 1 96 ? -2.779 9.305 -6.488 1.00 97.25 96 ASP A O 1
ATOM 728 N N . PHE A 1 97 ? -4.152 10.939 -7.169 1.00 96.44 97 PHE A N 1
ATOM 729 C CA . PHE A 1 97 ? -3.138 11.998 -7.199 1.00 96.44 97 PHE A CA 1
ATOM 730 C C . PHE A 1 97 ? -2.463 12.272 -5.835 1.00 96.44 97 PHE A C 1
ATOM 732 O O . PHE A 1 97 ? -1.351 12.793 -5.788 1.00 96.44 97 PHE A O 1
ATOM 739 N N . ASP A 1 98 ? -3.102 11.936 -4.707 1.00 96.38 98 ASP A N 1
ATOM 740 C CA . ASP A 1 98 ? -2.507 12.096 -3.366 1.00 96.38 98 ASP A CA 1
ATOM 741 C C . ASP A 1 98 ? -1.547 10.951 -2.994 1.00 96.38 98 ASP A C 1
ATOM 743 O O . ASP A 1 98 ? -0.791 11.084 -2.023 1.00 96.38 98 ASP A O 1
ATOM 747 N N . LEU A 1 99 ? -1.634 9.825 -3.715 1.00 97.12 99 LEU A N 1
ATOM 748 C CA . LEU A 1 99 ? -0.834 8.616 -3.533 1.00 97.12 99 LEU A CA 1
ATOM 749 C C . LEU A 1 99 ? 0.299 8.534 -4.568 1.00 97.12 99 LEU A C 1
ATOM 751 O O . LEU A 1 99 ? 1.413 8.172 -4.207 1.00 97.12 99 LEU A O 1
ATOM 755 N N . GLU A 1 100 ? 0.036 8.943 -5.812 1.00 95.06 100 GLU A N 1
ATOM 756 C CA . GLU A 1 100 ? 1.029 9.068 -6.891 1.00 95.06 100 GLU A CA 1
ATOM 757 C C . GLU A 1 100 ? 2.099 10.119 -6.535 1.00 95.06 100 GLU A C 1
ATOM 759 O O . GLU A 1 100 ? 3.272 9.774 -6.444 1.00 95.06 100 GLU A O 1
ATOM 764 N N . GLN A 1 101 ? 1.708 11.339 -6.131 1.00 95.69 101 GLN A N 1
ATOM 765 C CA . GLN A 1 101 ? 2.654 12.351 -5.610 1.00 95.69 101 GLN A CA 1
ATOM 766 C C . GLN A 1 101 ? 3.471 11.890 -4.389 1.00 95.69 101 GLN A C 1
ATOM 768 O O . GLN A 1 101 ? 4.471 12.520 -4.066 1.00 95.69 101 GLN A O 1
ATOM 773 N N . LEU A 1 102 ? 3.016 10.870 -3.651 1.00 96.06 102 LEU A N 1
ATOM 774 C CA . LEU A 1 102 ? 3.743 10.335 -2.496 1.00 96.06 102 LEU A CA 1
ATOM 775 C C . LEU A 1 102 ? 4.715 9.216 -2.895 1.00 96.06 102 LEU A C 1
ATOM 777 O O . LEU A 1 102 ? 5.672 8.968 -2.173 1.00 96.06 102 LEU A O 1
ATOM 781 N N . ALA A 1 103 ? 4.480 8.552 -4.028 1.00 95.19 103 ALA A N 1
ATOM 782 C CA . ALA A 1 103 ? 5.460 7.675 -4.659 1.00 95.19 103 ALA A CA 1
ATOM 783 C C . ALA A 1 103 ? 6.584 8.481 -5.339 1.00 95.19 103 ALA A C 1
ATOM 785 O O . ALA A 1 103 ? 7.736 8.072 -5.292 1.00 95.19 103 ALA A O 1
ATOM 786 N N . GLU A 1 104 ? 6.255 9.648 -5.901 1.00 93.94 104 GLU A N 1
ATOM 787 C CA . GLU A 1 104 ? 7.197 10.594 -6.523 1.00 93.94 104 GLU A CA 1
ATOM 788 C C . GLU A 1 104 ? 8.019 11.439 -5.510 1.00 93.94 104 GLU A C 1
ATOM 790 O O . GLU A 1 104 ? 8.851 12.254 -5.916 1.00 93.94 104 GLU A O 1
ATOM 795 N N . ASP A 1 105 ? 7.796 11.301 -4.194 1.00 95.06 105 ASP A N 1
ATOM 796 C CA . ASP A 1 105 ? 8.404 12.154 -3.154 1.00 95.06 105 ASP A CA 1
ATOM 797 C C . ASP A 1 105 ? 9.740 11.606 -2.618 1.00 95.06 105 ASP A C 1
ATOM 799 O O . ASP A 1 105 ? 9.830 11.110 -1.495 1.00 95.06 105 ASP A O 1
ATOM 803 N N . PHE A 1 106 ? 10.803 11.750 -3.413 1.00 88.88 106 PHE A N 1
ATOM 804 C CA . PHE A 1 106 ? 12.171 11.335 -3.060 1.00 88.88 106 PHE A CA 1
ATOM 805 C C . PHE A 1 106 ? 12.779 12.025 -1.813 1.00 88.88 106 PHE A C 1
ATOM 807 O O . PHE A 1 106 ? 13.843 11.607 -1.356 1.00 88.88 106 PHE A O 1
ATOM 814 N N . ASP A 1 107 ? 12.161 13.086 -1.271 1.00 94.12 107 ASP A N 1
ATOM 815 C CA . ASP A 1 107 ? 12.600 13.736 -0.021 1.00 94.12 107 ASP A CA 1
ATOM 816 C C . ASP A 1 107 ? 12.023 13.038 1.242 1.00 94.12 107 ASP A C 1
ATOM 818 O O . ASP A 1 107 ? 12.457 13.346 2.357 1.00 94.12 107 ASP A O 1
ATOM 822 N N . THR A 1 108 ? 11.079 12.095 1.090 1.00 96.12 108 THR A N 1
ATOM 823 C CA . THR A 1 108 ? 10.409 11.346 2.174 1.00 96.12 108 THR A CA 1
ATOM 824 C C . THR A 1 108 ? 10.756 9.849 2.100 1.00 96.12 108 THR A C 1
ATOM 826 O O . THR A 1 108 ? 10.599 9.230 1.052 1.00 96.12 108 THR A O 1
ATOM 829 N N . THR A 1 109 ? 11.153 9.212 3.212 1.00 97.31 109 THR A N 1
ATOM 830 C CA . THR A 1 109 ? 11.392 7.751 3.217 1.00 97.31 109 THR A CA 1
ATOM 831 C C . THR A 1 109 ? 10.090 6.954 3.124 1.00 97.31 109 THR A C 1
ATOM 833 O O . THR A 1 109 ? 9.029 7.384 3.580 1.00 97.31 109 THR A O 1
ATOM 836 N N . SER A 1 110 ? 10.144 5.741 2.575 1.00 97.00 110 SER A N 1
ATOM 837 C CA . SER A 1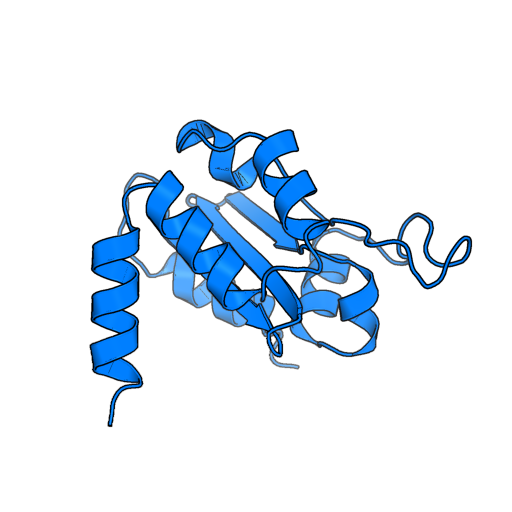 110 ? 8.949 4.924 2.337 1.00 97.00 110 SER A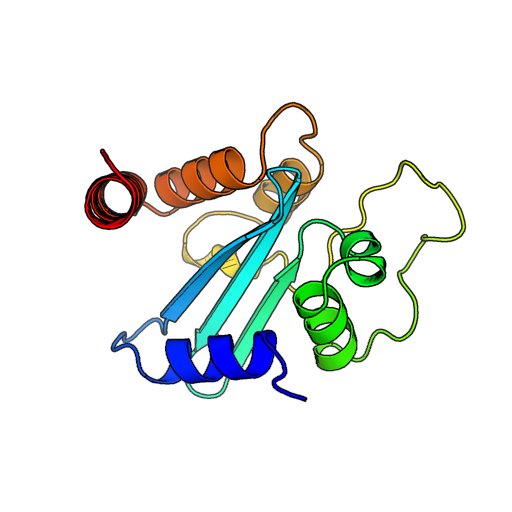 CA 1
ATOM 838 C C . SER A 1 110 ? 8.204 4.495 3.611 1.00 97.00 110 SER A C 1
ATOM 840 O O . SER A 1 110 ? 7.002 4.230 3.557 1.00 97.00 110 SER A O 1
ATOM 842 N N . ASP A 1 111 ? 8.854 4.471 4.777 1.00 95.62 111 ASP A N 1
ATOM 843 C CA . ASP A 1 111 ? 8.187 4.282 6.069 1.00 95.62 111 ASP A CA 1
ATOM 844 C C . ASP A 1 111 ? 7.550 5.587 6.590 1.00 95.62 111 ASP A C 1
ATOM 846 O O . ASP A 1 111 ? 6.403 5.559 7.048 1.00 95.62 111 ASP A O 1
ATOM 850 N N . GLU A 1 112 ? 8.213 6.742 6.441 1.00 96.69 112 GLU A N 1
ATOM 851 C CA . GLU A 1 112 ? 7.626 8.052 6.747 1.00 96.69 112 GLU A CA 1
ATOM 852 C C . GLU A 1 112 ? 6.408 8.340 5.854 1.00 96.69 112 GLU A C 1
ATOM 854 O O . GLU A 1 112 ? 5.377 8.802 6.353 1.00 96.69 112 GLU A O 1
ATOM 859 N N . ALA A 1 113 ? 6.464 7.982 4.569 1.00 97.31 113 ALA A N 1
ATOM 860 C CA . ALA A 1 113 ? 5.347 8.037 3.628 1.00 97.31 113 ALA A CA 1
ATOM 861 C C . ALA A 1 113 ? 4.149 7.198 4.111 1.00 97.31 113 ALA A C 1
ATOM 863 O O . ALA A 1 113 ? 3.015 7.687 4.176 1.00 97.31 113 ALA A O 1
ATOM 864 N N . LEU A 1 114 ? 4.385 5.954 4.540 1.00 97.25 114 LEU A N 1
ATOM 865 C CA . LEU A 1 114 ? 3.337 5.101 5.108 1.00 97.25 114 LEU A CA 1
ATOM 866 C C . LEU A 1 114 ? 2.792 5.645 6.439 1.00 97.25 114 LEU A C 1
ATOM 868 O O . LEU A 1 114 ? 1.589 5.541 6.690 1.00 97.25 114 LEU A O 1
ATOM 872 N N . LEU A 1 115 ? 3.619 6.285 7.271 1.00 95.88 115 LEU A N 1
ATOM 873 C CA . LEU A 1 115 ? 3.166 6.975 8.484 1.00 95.88 115 LEU A CA 1
ATOM 874 C C . LEU A 1 115 ? 2.324 8.223 8.165 1.00 95.88 115 LEU A C 1
ATOM 876 O O . LEU A 1 115 ? 1.325 8.465 8.850 1.00 95.88 115 LEU A O 1
ATOM 880 N N . GLN A 1 116 ? 2.656 8.974 7.109 1.00 95.94 116 GLN A N 1
ATOM 881 C CA . GLN A 1 116 ? 1.811 10.058 6.600 1.00 95.94 116 GLN A CA 1
ATOM 882 C C . GLN A 1 116 ? 0.459 9.525 6.106 1.00 95.94 116 GLN A C 1
ATOM 884 O O . GLN A 1 116 ? -0.582 10.088 6.454 1.00 95.94 116 GLN A O 1
ATOM 889 N N . LEU A 1 117 ? 0.435 8.428 5.338 1.00 96.75 117 LEU A N 1
ATOM 890 C CA . LEU A 1 117 ? -0.816 7.787 4.912 1.00 96.75 117 LEU A CA 1
ATOM 891 C C . LEU A 1 117 ? -1.633 7.297 6.108 1.00 96.75 117 LEU A C 1
ATOM 893 O O . LEU A 1 117 ? -2.842 7.526 6.145 1.00 96.75 117 LEU A O 1
ATOM 897 N N . ALA A 1 118 ? -0.988 6.689 7.107 1.00 96.00 118 ALA A N 1
ATOM 898 C CA . ALA A 1 118 ? -1.640 6.250 8.335 1.00 96.00 118 ALA A CA 1
ATOM 899 C C . ALA A 1 118 ? -2.315 7.419 9.075 1.00 96.00 118 ALA A C 1
ATOM 901 O O . ALA A 1 118 ? -3.442 7.263 9.550 1.00 96.00 118 ALA A O 1
ATOM 902 N N . ASP A 1 119 ? -1.687 8.598 9.143 1.00 95.75 119 ASP A N 1
ATOM 903 C CA . ASP A 1 119 ? -2.332 9.811 9.666 1.00 95.75 119 ASP A CA 1
ATOM 904 C C . ASP A 1 119 ? -3.512 10.263 8.788 1.00 95.75 119 ASP A C 1
ATOM 906 O O . ASP A 1 119 ? -4.596 10.509 9.325 1.00 95.75 119 ASP A O 1
ATOM 910 N N . ARG A 1 120 ? -3.348 10.314 7.453 1.00 94.81 120 ARG A N 1
ATOM 911 C CA . ARG A 1 120 ? -4.415 10.709 6.506 1.00 94.81 120 ARG A CA 1
ATOM 912 C C . ARG A 1 120 ? -5.662 9.817 6.635 1.00 94.81 120 ARG A C 1
ATOM 914 O O . ARG A 1 120 ? -6.772 10.343 6.625 1.00 94.81 120 ARG A O 1
ATOM 921 N N . ILE A 1 121 ? -5.500 8.502 6.835 1.00 94.62 121 ILE A N 1
ATOM 922 C CA . ILE A 1 121 ? -6.616 7.548 7.026 1.00 94.62 121 ILE A CA 1
ATOM 923 C C . ILE A 1 121 ? -7.082 7.393 8.492 1.00 94.62 121 ILE A C 1
ATOM 925 O O . ILE A 1 121 ? -7.938 6.556 8.782 1.00 94.62 121 ILE A O 1
ATOM 929 N N . GLY A 1 122 ? -6.544 8.176 9.436 1.00 93.94 122 GLY A N 1
ATOM 930 C CA . GLY A 1 122 ? -6.977 8.182 10.843 1.00 93.94 122 GLY A CA 1
ATOM 931 C C . GLY A 1 122 ? -6.488 7.005 11.706 1.00 93.94 122 GLY A C 1
ATOM 932 O O . GLY A 1 122 ? -7.080 6.718 12.750 1.00 93.94 122 GLY A O 1
ATOM 933 N N . MET A 1 123 ? -5.419 6.322 11.289 1.00 92.88 123 MET A N 1
ATOM 934 C CA . MET A 1 123 ? -4.793 5.192 11.995 1.00 92.88 123 MET A CA 1
ATOM 935 C C . MET A 1 123 ? -3.405 5.498 12.586 1.00 92.88 123 MET A C 1
ATOM 937 O O . MET A 1 123 ? -2.891 4.695 13.362 1.00 92.88 123 MET A O 1
ATOM 941 N N . GLY A 1 124 ? -2.793 6.636 12.254 1.00 93.56 124 GLY A N 1
ATOM 942 C CA . GLY A 1 124 ? -1.404 6.961 12.600 1.00 93.56 124 GLY A CA 1
ATOM 943 C C . GLY A 1 124 ? -1.022 6.875 14.088 1.00 93.56 124 GLY A C 1
ATOM 944 O O . GLY A 1 124 ? 0.071 6.384 14.377 1.00 93.56 124 GLY A O 1
ATOM 945 N N . PRO A 1 125 ? -1.873 7.268 15.059 1.00 94.94 125 PRO A N 1
ATOM 946 C CA . PRO A 1 125 ? -1.596 7.038 16.480 1.00 94.94 125 PRO A CA 1
ATOM 947 C C . PRO A 1 125 ? -1.521 5.549 16.854 1.00 94.94 125 PRO A C 1
ATOM 949 O O . PRO A 1 125 ? -0.693 5.163 17.675 1.00 94.94 125 PRO A O 1
ATOM 952 N N . GLN A 1 126 ? -2.364 4.714 16.244 1.00 93.31 126 GLN A N 1
ATOM 953 C CA . GLN A 1 126 ? -2.411 3.269 16.465 1.00 93.31 126 GLN A CA 1
ATOM 954 C C . GLN A 1 126 ? -1.205 2.578 15.817 1.00 93.31 126 GLN A C 1
ATOM 956 O O . GLN A 1 126 ? -0.543 1.783 16.476 1.00 93.31 126 GLN A O 1
ATOM 961 N N . VAL A 1 127 ? -0.875 2.935 14.569 1.00 91.62 127 VAL A N 1
ATOM 962 C CA . VAL A 1 127 ? 0.296 2.399 13.851 1.00 91.62 127 VAL A CA 1
ATOM 963 C C . VAL A 1 127 ? 1.583 2.698 14.619 1.00 91.62 127 VAL A C 1
ATOM 965 O O . VAL A 1 127 ? 2.336 1.776 14.919 1.00 91.62 127 VAL A O 1
ATOM 968 N N . ARG A 1 128 ? 1.807 3.955 15.030 1.00 92.56 128 ARG A N 1
ATOM 969 C CA . ARG A 1 128 ? 3.003 4.326 15.807 1.00 92.56 128 ARG A CA 1
ATOM 970 C C . ARG A 1 128 ? 3.070 3.631 17.167 1.00 92.56 128 ARG A C 1
ATOM 972 O O . ARG A 1 128 ? 4.161 3.275 17.595 1.00 92.56 128 ARG A O 1
ATOM 979 N N . ALA A 1 129 ? 1.933 3.407 17.832 1.00 92.69 129 ALA A N 1
ATOM 980 C CA . ALA A 1 129 ? 1.902 2.654 19.085 1.00 92.69 129 ALA A CA 1
ATOM 981 C C . ALA A 1 129 ? 2.333 1.190 18.885 1.00 92.69 129 ALA A C 1
ATOM 983 O O . ALA A 1 129 ? 3.184 0.715 19.627 1.00 92.69 129 ALA A O 1
ATOM 984 N N . THR A 1 130 ? 1.815 0.504 17.859 1.00 91.56 130 THR A N 1
ATOM 985 C CA . THR A 1 130 ? 2.210 -0.880 17.544 1.00 91.56 130 THR A CA 1
ATOM 986 C C . THR A 1 130 ? 3.669 -0.982 17.098 1.00 91.56 130 THR A C 1
ATOM 988 O O . THR A 1 130 ? 4.377 -1.862 17.573 1.00 91.56 130 THR A O 1
ATOM 991 N N . VAL A 1 131 ? 4.160 -0.064 16.257 1.00 88.06 131 VAL A N 1
ATOM 992 C CA . VAL A 1 131 ? 5.581 -0.040 15.855 1.00 88.06 131 VAL A CA 1
ATOM 993 C C . VAL A 1 131 ? 6.493 0.150 17.074 1.00 88.06 131 VAL A C 1
ATOM 995 O O . VAL A 1 131 ? 7.493 -0.548 17.209 1.00 88.06 131 VAL A O 1
ATOM 998 N N . GLN A 1 132 ? 6.120 1.032 18.004 1.00 89.81 132 GLN A N 1
ATOM 999 C CA . GLN A 1 132 ? 6.869 1.269 19.240 1.00 89.81 132 GLN A CA 1
ATOM 1000 C C . GLN A 1 132 ? 6.808 0.091 20.236 1.00 89.81 132 GLN A C 1
ATOM 1002 O O . GLN A 1 132 ? 7.730 -0.046 21.040 1.00 89.81 132 GLN A O 1
ATOM 1007 N N . GLU A 1 133 ? 5.751 -0.730 20.204 1.00 91.75 133 GLU A N 1
ATOM 1008 C CA . GLU A 1 133 ? 5.572 -1.919 21.058 1.00 91.75 133 GLU A CA 1
ATOM 1009 C C . GLU A 1 133 ? 6.331 -3.148 20.524 1.00 91.75 133 GLU A C 1
ATOM 1011 O O . GLU A 1 133 ? 6.919 -3.883 21.313 1.00 91.75 133 GLU A O 1
ATOM 1016 N N . GLU A 1 134 ? 6.363 -3.349 19.201 1.00 87.06 134 GLU A N 1
ATOM 1017 C CA . GLU A 1 134 ? 7.012 -4.508 18.560 1.00 87.06 134 GLU A CA 1
ATOM 1018 C C . GLU A 1 134 ? 8.504 -4.276 18.229 1.00 87.06 134 GLU A C 1
ATOM 1020 O O . GLU A 1 134 ? 9.276 -5.236 18.198 1.00 87.06 134 GLU A O 1
ATOM 1025 N N . PHE A 1 135 ? 8.927 -3.024 17.988 1.00 83.56 135 PHE A N 1
ATOM 1026 C CA . PHE A 1 135 ? 10.277 -2.686 17.491 1.00 83.56 135 PHE A CA 1
ATOM 1027 C C . PHE A 1 135 ? 11.038 -1.638 18.331 1.00 83.56 135 PHE A C 1
ATOM 1029 O O . PHE A 1 135 ? 12.095 -1.170 17.910 1.00 83.56 135 PHE A O 1
ATOM 1036 N N . GLY A 1 136 ? 10.527 -1.252 19.505 1.00 75.50 136 GLY A N 1
ATOM 1037 C CA . GLY A 1 136 ? 11.234 -0.369 20.443 1.00 75.50 136 GLY A CA 1
ATOM 1038 C C . GLY A 1 136 ? 12.259 -1.086 21.336 1.00 75.50 136 GLY A C 1
ATOM 1039 O O . GLY A 1 136 ? 12.052 -2.244 21.695 1.00 75.50 136 GLY A O 1
ATOM 1040 N N . ASP A 1 137 ? 13.324 -0.369 21.726 1.00 62.88 137 ASP A N 1
ATOM 1041 C CA . ASP A 1 137 ? 14.305 -0.766 22.765 1.00 62.88 137 ASP A CA 1
ATOM 1042 C C . ASP A 1 137 ? 13.721 -0.785 24.202 1.00 62.88 137 ASP A C 1
ATOM 1044 O O . ASP A 1 137 ? 12.994 0.172 24.570 1.00 62.88 137 ASP A O 1
#

Sequence (137 aa):
MANDLDEMINHLRRLPGEAGAMGMLSLVEEVFVIVRVRGAIVQVFLSDGAAADEWPIARDILDYLGIDEIPGGDEDEDEVVPIGDSEILRDLGVGDFDLEQLAEDFDTTSDEALLQLADRIGMGPQVRATVQEEFGD

Secondary structure (DSSP, 8-state):
---HHHHHHHHHTTS--TT-EEEEEEETTTEEEEEEEETTEEEEEES-GGGGGT-HHHHHHHHHHT-SS-TTTTT-SS----EE-GGGGGGGT--HHHHHHHHS-TTS-HHHHHHHHHHHTT-HHHHHHHHHHHH--

Organism: NCBI:txid1076179

Radius of gyration: 14.77 Å; chains: 1; bounding box: 33×34×44 Å

Foldseek 3Di:
DPQPQVVVQVVQLPDDDQQGGKDWDFDPQQKIKIWTDNNPDIWIKILALVCLVPDSNSVSLCVVVVNPDQVCCVPDVPDGGMDTDLCPCVVLPQGSVNSNVLSVPPVGGSVRSVLVVCVSSPNNVVVVVVCCVPPND

InterPro domains:
  IPR023869 tRNA adenosine deaminase-associated protein [PF27101] (2-123)
  IPR023869 tRNA adenosine deaminase-associated protein [TIGR03941] (2-127)

pLDDT: mean 90.89, std 9.89, range [42.12, 98.44]